Protein AF-A0A523J434-F1 (afdb_monomer)

Nearest PDB structures (foldseek):
  8j05-assembly1_G  TM=8.912E-01  e=1.973E-04  Homo sapiens
  8j00-assembly1_A  TM=8.867E-01  e=2.334E-04  Homo sapiens
  8x43-assembly1_G  TM=8.930E-01  e=3.655E-04  Homo sapiens
  8j02-assembly1_A  TM=8.349E-01  e=2.334E-04  Homo sapiens
  7cr3-assembly1_A  TM=8.849E-01  e=4.574E-04  Homo sapiens

Solvent-accessible surface area (backbone atoms only — not comparable to full-atom values): 7961 Å² total; per-residue (Å²): 113,72,69,60,56,54,52,53,57,48,52,52,50,52,53,50,54,48,65,69,27,67,69,49,46,50,52,51,53,50,48,52,52,50,44,52,50,54,16,48,54,35,32,66,67,32,52,89,75,38,87,72,39,85,50,67,66,46,27,42,51,45,36,52,31,44,42,70,67,64,54,89,68,81,64,74,67,83,43,75,66,26,42,55,49,48,54,51,44,45,55,51,25,52,52,49,52,52,52,54,51,48,55,53,50,50,60,56,47,55,62,66,46,53,64,56,51,52,54,53,50,51,52,51,52,51,52,53,52,50,54,54,46,53,57,50,51,54,56,50,59,75,66,57,132

Secondary structure (DSSP, 8-state):
-HHHHHHHHHHHHHHHHHHT-HHHHHHHHHHHHHHHHHHHHHHHHHTTT-TT--SHHHHHHHHHHHHTT---SSS---SHHHHHHHHHHHHHHHHHHHHHHHHHHHHHHHHHHHHHHHHHHHHHHHHHHHHHHHHHHHHHHTT--

Radius of gyration: 28.0 Å; Cα contacts (8 Å, |Δi|>4): 88; chains: 1; bounding box: 83×25×64 Å

pLDDT: mean 89.49, std 9.39, range [57.91, 98.12]

Sequence (145 aa):
MKGFFRNTLHLTNILWSTVTSVHFLIVVIFGQVCIWSLSYAFYVVEKGINYNIKHFGDALWWGFTTVTTVGYGDITPVTPEGKIIGVSLMLAGTALLALHTSLFAEALLRQDYLPTRKLQLEEKHIKQMFEHLDEKLDRIEKKMP

Foldseek 3Di:
DVVVVVVVVVVVVLVVCLCPDPVNVVLVVVLLVLLLVLLVQLLVVCPPPWPQRDDSVSSSVCSVCLLVVVCPVSDDRPDPSSVVSSVVSNVSSVVSVVVNVVSVVCSVVVVVVVVVVVVVVVVVVVVVVVVVVVVVVVVVVVVDD

Mean predicted aligned error: 8.63 Å

Structure (mmCIF, N/CA/C/O backbone):
data_AF-A0A523J434-F1
#
_entry.id   AF-A0A523J434-F1
#
loop_
_atom_site.group_PDB
_atom_site.id
_atom_site.type_symbol
_atom_site.label_atom_id
_atom_site.label_alt_id
_atom_site.label_comp_id
_atom_site.label_asym_id
_atom_site.label_entity_id
_atom_site.label_seq_id
_atom_site.pdbx_PDB_ins_code
_atom_site.Cartn_x
_atom_site.Cartn_y
_atom_site.Cartn_z
_atom_site.occupancy
_atom_site.B_iso_or_equiv
_atom_site.auth_seq_id
_atom_site.auth_comp_id
_atom_site.auth_asym_id
_atom_site.auth_atom_id
_atom_site.pdbx_PDB_model_num
ATOM 1 N N . MET A 1 1 ? 0.607 15.618 37.273 1.00 58.16 1 MET A N 1
ATOM 2 C CA . MET A 1 1 ? 1.527 14.622 36.663 1.00 58.16 1 MET A CA 1
ATOM 3 C C . MET A 1 1 ? 0.964 13.198 36.564 1.00 58.16 1 MET A C 1
ATOM 5 O O . MET A 1 1 ? 1.135 12.599 35.513 1.00 58.16 1 MET A O 1
ATOM 9 N N . LYS A 1 2 ? 0.265 12.643 37.573 1.00 57.91 2 LYS A N 1
ATOM 10 C CA . LYS A 1 2 ? -0.243 11.246 37.527 1.00 57.91 2 LYS A CA 1
ATOM 11 C C . LYS A 1 2 ? -1.267 10.956 36.407 1.00 57.91 2 LYS A C 1
ATOM 13 O O . LYS A 1 2 ? -1.261 9.865 35.851 1.00 57.91 2 LYS A O 1
ATOM 18 N N . GLY A 1 3 ? -2.109 11.931 36.043 1.00 62.28 3 GLY A N 1
ATOM 19 C CA . GLY A 1 3 ? -3.094 11.783 34.956 1.00 62.28 3 GLY A CA 1
ATOM 20 C C . GLY A 1 3 ? -2.480 11.700 33.552 1.00 62.28 3 GLY A C 1
ATOM 21 O O . GLY A 1 3 ? -2.951 10.924 32.730 1.00 62.28 3 GLY A O 1
ATOM 22 N N . PHE A 1 4 ? -1.384 12.428 33.306 1.00 69.75 4 PHE A N 1
ATOM 23 C CA . PHE A 1 4 ? -0.664 12.403 32.027 1.00 69.75 4 PHE A CA 1
ATOM 24 C C . PHE A 1 4 ? -0.019 11.033 31.784 1.00 69.75 4 PHE A C 1
ATOM 26 O O . PHE A 1 4 ? -0.247 10.419 30.751 1.00 69.75 4 PHE A O 1
ATOM 33 N N . PHE A 1 5 ? 0.676 10.491 32.791 1.00 71.19 5 PHE A N 1
ATOM 34 C CA . PHE A 1 5 ? 1.306 9.169 32.704 1.00 71.19 5 PHE A CA 1
ATOM 35 C C . PHE A 1 5 ? 0.300 8.036 32.470 1.00 71.19 5 PHE A C 1
ATOM 37 O O . PHE A 1 5 ? 0.569 7.120 31.697 1.00 71.19 5 PHE A O 1
ATOM 44 N N . ARG A 1 6 ? -0.880 8.107 33.101 1.00 69.44 6 ARG A N 1
ATOM 45 C CA . ARG A 1 6 ? -1.932 7.100 32.915 1.00 69.44 6 ARG A CA 1
ATOM 46 C C . ARG A 1 6 ? -2.515 7.129 31.501 1.00 69.44 6 ARG A C 1
ATOM 48 O O . ARG A 1 6 ? -2.752 6.067 30.939 1.00 69.44 6 ARG A O 1
ATOM 55 N N . ASN A 1 7 ? -2.694 8.312 30.914 1.00 71.50 7 ASN A N 1
ATOM 56 C CA . ASN A 1 7 ? -3.203 8.441 29.547 1.00 71.50 7 ASN A CA 1
ATOM 57 C C . ASN A 1 7 ? -2.159 8.012 28.505 1.00 71.50 7 ASN A C 1
ATOM 59 O O . ASN A 1 7 ? -2.512 7.321 27.553 1.00 71.50 7 ASN A O 1
ATOM 63 N N . THR A 1 8 ? -0.877 8.326 28.717 1.00 71.38 8 THR A N 1
ATOM 64 C CA . THR A 1 8 ? 0.206 7.882 27.825 1.00 71.38 8 THR A CA 1
ATOM 65 C C . THR A 1 8 ? 0.344 6.359 27.820 1.00 71.38 8 THR A C 1
ATOM 67 O O . THR A 1 8 ? 0.375 5.764 26.749 1.00 71.38 8 THR A O 1
ATOM 70 N N . LEU A 1 9 ? 0.332 5.714 28.995 1.00 76.25 9 LEU A N 1
ATOM 71 C CA . LEU A 1 9 ? 0.400 4.248 29.106 1.00 76.25 9 LEU A CA 1
ATOM 72 C C . LEU A 1 9 ? -0.836 3.544 28.517 1.00 76.25 9 LEU A C 1
ATOM 74 O O . LEU A 1 9 ? -0.752 2.422 28.019 1.00 76.25 9 LEU A O 1
ATOM 78 N N . HIS A 1 10 ? -1.996 4.199 28.563 1.00 73.12 10 HIS A N 1
ATOM 79 C CA . HIS A 1 10 ? -3.225 3.659 27.991 1.00 73.12 10 HIS A CA 1
ATOM 80 C C . HIS A 1 10 ? -3.211 3.708 26.456 1.00 73.12 10 HIS A C 1
ATOM 82 O O . HIS A 1 10 ? -3.532 2.714 25.807 1.00 73.12 10 HIS A O 1
ATOM 88 N N . LEU A 1 11 ? -2.778 4.829 25.867 1.00 75.12 11 LEU A N 1
ATOM 89 C CA . LEU A 1 11 ? -2.631 4.970 24.414 1.00 75.12 11 LEU A CA 1
ATOM 90 C C . LEU A 1 11 ? -1.602 3.988 23.849 1.00 75.12 11 LEU A C 1
ATOM 92 O O . LEU A 1 11 ? -1.861 3.351 22.829 1.00 75.12 11 LEU A O 1
ATOM 96 N N . THR A 1 12 ? -0.470 3.804 24.535 1.00 79.75 12 THR A N 1
ATOM 97 C CA . THR A 1 12 ? 0.539 2.824 24.113 1.00 79.75 12 THR A CA 1
ATOM 98 C C . THR A 1 12 ? -0.014 1.404 24.120 1.00 79.75 12 THR A C 1
ATOM 100 O O . THR A 1 12 ? 0.245 0.662 23.180 1.00 79.75 12 THR A O 1
ATOM 103 N N . ASN A 1 13 ? -0.826 1.032 25.116 1.00 79.25 13 ASN A N 1
ATOM 104 C CA . ASN A 1 13 ? -1.437 -0.299 25.172 1.00 79.25 13 ASN A CA 1
ATOM 105 C C . ASN A 1 13 ? -2.471 -0.523 24.060 1.00 79.25 13 ASN A C 1
ATOM 107 O O . ASN A 1 13 ? -2.534 -1.615 23.497 1.00 79.25 13 ASN A O 1
ATOM 111 N N . ILE A 1 14 ? -3.253 0.500 23.704 1.00 76.50 14 ILE A N 1
ATOM 112 C CA . ILE A 1 14 ? -4.221 0.414 22.600 1.00 76.50 14 ILE A CA 1
ATOM 113 C C . ILE A 1 14 ? -3.494 0.232 21.269 1.00 76.50 14 ILE A C 1
ATOM 115 O O . ILE A 1 14 ? -3.792 -0.710 20.529 1.00 76.50 14 ILE A O 1
ATOM 119 N N . LEU A 1 15 ? -2.518 1.099 20.988 1.00 81.31 15 LEU A N 1
ATOM 120 C CA . LEU A 1 15 ? -1.706 1.021 19.775 1.00 81.31 15 LEU A CA 1
ATOM 121 C C . LEU A 1 15 ? -1.003 -0.332 19.686 1.00 81.31 15 LEU A C 1
ATOM 123 O O . LEU A 1 15 ? -1.060 -0.985 18.647 1.00 81.31 15 LEU A O 1
ATOM 127 N N . TRP A 1 16 ? -0.434 -0.798 20.798 1.00 79.56 16 TRP A N 1
ATOM 128 C CA . TRP A 1 16 ? 0.195 -2.108 20.886 1.00 79.56 16 TRP A CA 1
ATOM 129 C C . TRP A 1 16 ? -0.781 -3.243 20.567 1.00 79.56 16 TRP A C 1
ATOM 131 O O . TRP A 1 16 ? -0.475 -4.092 19.734 1.00 79.56 16 TRP A O 1
ATOM 141 N N . SER A 1 17 ? -1.980 -3.242 21.157 1.00 77.88 17 SER A N 1
ATOM 142 C CA . SER A 1 17 ? -3.001 -4.274 20.905 1.00 77.88 17 SER A CA 1
ATOM 143 C C . SER A 1 17 ? -3.527 -4.271 19.465 1.00 77.88 17 SER A C 1
ATOM 145 O O . SER A 1 17 ? -3.863 -5.317 18.918 1.00 77.88 17 SER A O 1
ATOM 147 N N . THR A 1 18 ? -3.564 -3.097 18.833 1.00 80.88 18 THR A N 1
ATOM 148 C CA . THR A 1 18 ? -4.039 -2.929 17.455 1.00 80.88 18 THR A CA 1
ATOM 149 C C . THR A 1 18 ? -2.992 -3.421 16.468 1.00 80.88 18 THR A C 1
ATOM 151 O O . THR A 1 18 ? -3.308 -4.203 15.578 1.00 80.88 18 THR A O 1
ATOM 154 N N . VAL A 1 19 ? -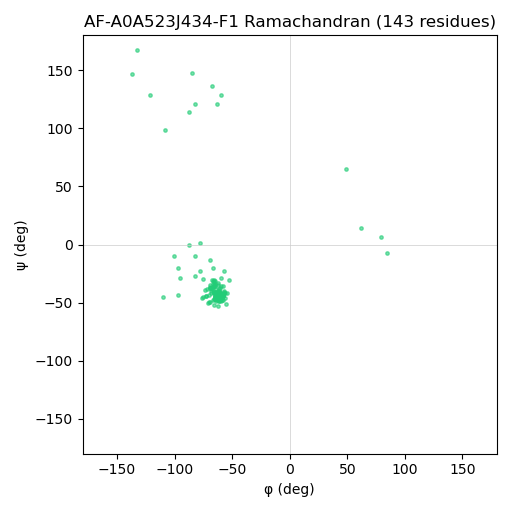1.730 -3.033 16.671 1.00 82.81 19 VAL A N 1
ATOM 155 C CA . VAL A 1 19 ? -0.603 -3.446 15.824 1.00 82.81 19 VAL A CA 1
ATOM 156 C C . VAL A 1 19 ? -0.313 -4.944 15.957 1.00 82.81 19 VAL A C 1
ATOM 158 O O . VAL A 1 19 ? 0.107 -5.578 14.994 1.00 82.81 19 VAL A O 1
ATOM 161 N N . THR A 1 20 ? -0.582 -5.539 17.122 1.00 81.94 20 THR A N 1
ATOM 162 C CA . THR A 1 20 ? -0.451 -6.992 17.338 1.00 81.94 20 THR A CA 1
ATOM 163 C C . THR A 1 20 ? -1.711 -7.787 16.980 1.00 81.94 20 THR A C 1
ATOM 165 O O . THR A 1 20 ? -1.712 -9.014 17.079 1.00 81.94 20 THR A O 1
ATOM 168 N N . SER A 1 21 ? -2.780 -7.124 16.522 1.00 88.44 21 SER A N 1
ATOM 169 C CA . SER A 1 21 ? -4.005 -7.794 16.083 1.00 88.44 21 SER A CA 1
ATOM 170 C C . SER A 1 21 ? -3.764 -8.607 14.813 1.00 88.44 21 SER A C 1
ATOM 172 O O . SER A 1 21 ? -3.182 -8.122 13.843 1.00 88.44 21 SER A O 1
ATOM 174 N N . VAL A 1 22 ? -4.295 -9.830 14.775 1.00 88.38 22 VAL A N 1
ATOM 175 C CA . VAL A 1 22 ? -4.165 -10.742 13.626 1.00 88.38 22 VAL A CA 1
ATOM 176 C C . VAL A 1 22 ? -4.695 -10.108 12.334 1.00 88.38 22 VAL A C 1
ATOM 178 O O . VAL A 1 22 ? -4.058 -10.227 11.295 1.00 88.38 22 VAL A O 1
ATOM 181 N N . HIS A 1 23 ? -5.814 -9.379 12.391 1.00 86.38 23 HIS A N 1
ATOM 182 C CA . HIS A 1 23 ? -6.389 -8.708 11.217 1.00 86.38 23 HIS A CA 1
ATOM 183 C C . HIS A 1 23 ? -5.463 -7.622 10.667 1.00 86.38 23 HIS A C 1
ATOM 185 O O . HIS A 1 23 ? -5.281 -7.519 9.456 1.00 86.38 23 HIS A O 1
ATOM 191 N N . PHE A 1 24 ? -4.845 -6.845 11.560 1.00 89.69 24 PHE A N 1
ATOM 192 C CA . PHE A 1 24 ? -3.877 -5.823 11.181 1.00 89.69 24 PHE A CA 1
ATOM 193 C C . PHE A 1 24 ? -2.652 -6.462 10.523 1.00 89.69 24 PHE A C 1
ATOM 195 O O . PHE A 1 24 ? -2.258 -6.053 9.434 1.00 89.69 24 PHE A O 1
ATOM 202 N N . LEU A 1 25 ? -2.110 -7.527 11.121 1.00 91.25 25 LEU A N 1
ATOM 203 C CA . LEU A 1 25 ? -0.981 -8.265 10.553 1.00 91.25 25 LEU A CA 1
ATOM 204 C C . LEU A 1 25 ? -1.310 -8.873 9.184 1.00 91.25 25 LEU A C 1
ATOM 206 O O . LEU A 1 25 ? -0.487 -8.784 8.278 1.00 91.25 25 LEU A O 1
ATOM 210 N N . ILE A 1 26 ? -2.508 -9.438 8.999 1.00 92.62 26 ILE A N 1
ATOM 211 C CA . ILE A 1 26 ? -2.949 -9.975 7.703 1.00 92.62 26 ILE A CA 1
ATOM 212 C C . ILE A 1 26 ? -2.987 -8.871 6.644 1.00 92.62 26 ILE A C 1
ATOM 214 O O . ILE A 1 26 ? -2.440 -9.063 5.562 1.00 92.62 26 ILE A O 1
ATOM 218 N N . VAL A 1 27 ? -3.593 -7.717 6.945 1.00 92.12 27 VAL A N 1
ATOM 219 C CA . VAL A 1 27 ? -3.692 -6.593 5.997 1.00 92.12 27 VAL A CA 1
ATOM 220 C C . VAL A 1 27 ? -2.311 -6.036 5.651 1.00 92.12 27 VAL A C 1
ATOM 222 O O . VAL A 1 27 ? -2.037 -5.790 4.477 1.00 92.12 27 VAL A O 1
ATOM 225 N N . VAL A 1 28 ? -1.423 -5.898 6.640 1.00 91.94 28 VAL A N 1
ATOM 226 C CA . VAL A 1 28 ? -0.039 -5.456 6.422 1.00 91.94 28 VAL A CA 1
ATOM 227 C C . VAL A 1 28 ? 0.704 -6.451 5.534 1.00 91.94 28 VAL A C 1
ATOM 229 O O . VAL A 1 28 ? 1.251 -6.060 4.509 1.00 91.94 28 VAL A O 1
ATOM 232 N N . ILE A 1 29 ? 0.700 -7.743 5.877 1.00 94.50 29 ILE A N 1
ATOM 233 C CA . ILE A 1 29 ? 1.407 -8.776 5.105 1.00 94.50 29 ILE A CA 1
ATOM 234 C C . ILE A 1 29 ? 0.856 -8.852 3.679 1.00 94.50 29 ILE A C 1
ATOM 236 O O . ILE A 1 29 ? 1.633 -8.876 2.726 1.00 94.50 29 ILE A O 1
ATOM 240 N N . PHE A 1 30 ? -0.468 -8.833 3.521 1.00 94.81 30 PHE A N 1
ATOM 241 C CA . PHE A 1 30 ? -1.119 -8.812 2.214 1.00 94.81 30 PHE A CA 1
ATOM 242 C C . PHE A 1 30 ? -0.683 -7.595 1.391 1.00 94.81 30 PHE A C 1
ATOM 244 O O . PHE A 1 30 ? -0.260 -7.751 0.247 1.00 94.81 30 PHE A O 1
ATOM 251 N N . GLY A 1 31 ? -0.696 -6.400 1.988 1.00 94.25 31 GLY A N 1
ATOM 252 C CA . GLY A 1 31 ? -0.236 -5.176 1.337 1.00 94.25 31 GLY A CA 1
ATOM 253 C C . GLY A 1 31 ? 1.221 -5.261 0.882 1.00 94.25 31 GLY A C 1
ATOM 254 O O . GLY A 1 31 ? 1.522 -4.954 -0.270 1.00 94.25 31 GLY A O 1
ATOM 255 N N . GLN A 1 32 ? 2.115 -5.763 1.737 1.00 93.81 32 GLN A N 1
ATOM 256 C CA . GLN A 1 32 ? 3.529 -5.932 1.393 1.00 93.81 32 GLN A CA 1
ATOM 257 C C . GLN A 1 32 ? 3.728 -6.938 0.253 1.00 93.81 32 GLN A C 1
ATOM 259 O O . GLN A 1 32 ? 4.487 -6.665 -0.676 1.00 93.81 32 GLN A O 1
ATOM 264 N N . VAL A 1 33 ? 3.011 -8.066 0.272 1.00 96.31 33 VAL A N 1
ATOM 265 C CA . VAL A 1 33 ? 3.051 -9.060 -0.812 1.00 96.31 33 VAL A CA 1
ATOM 266 C C . VAL A 1 33 ? 2.530 -8.466 -2.123 1.00 96.31 33 VAL A C 1
ATOM 268 O O . VAL A 1 33 ? 3.140 -8.689 -3.171 1.00 96.31 33 VAL A O 1
ATOM 271 N N . CYS A 1 34 ? 1.460 -7.666 -2.088 1.00 96.12 34 CYS A N 1
ATOM 272 C CA . CYS A 1 34 ? 0.955 -6.955 -3.264 1.00 96.12 34 CYS A CA 1
ATOM 273 C C . CYS A 1 34 ? 1.995 -5.983 -3.835 1.00 96.12 34 CYS A C 1
ATOM 275 O O . CYS A 1 34 ? 2.236 -6.000 -5.043 1.00 96.12 34 CYS A O 1
ATOM 277 N N . ILE A 1 35 ? 2.652 -5.186 -2.983 1.00 96.00 35 ILE A N 1
ATOM 278 C CA . ILE A 1 35 ? 3.713 -4.255 -3.398 1.00 96.00 35 ILE A CA 1
ATOM 279 C C . ILE A 1 35 ? 4.868 -5.017 -4.045 1.00 96.00 35 ILE A C 1
ATOM 281 O O . ILE A 1 35 ? 5.314 -4.646 -5.129 1.00 96.00 35 ILE A O 1
ATOM 285 N N . TRP A 1 36 ? 5.333 -6.101 -3.421 1.00 96.62 36 TRP A N 1
ATOM 286 C CA . TRP A 1 36 ? 6.435 -6.909 -3.947 1.00 96.62 36 TRP A CA 1
ATOM 287 C C . TRP A 1 36 ? 6.081 -7.537 -5.295 1.00 96.62 36 TRP A C 1
ATOM 289 O O . TRP A 1 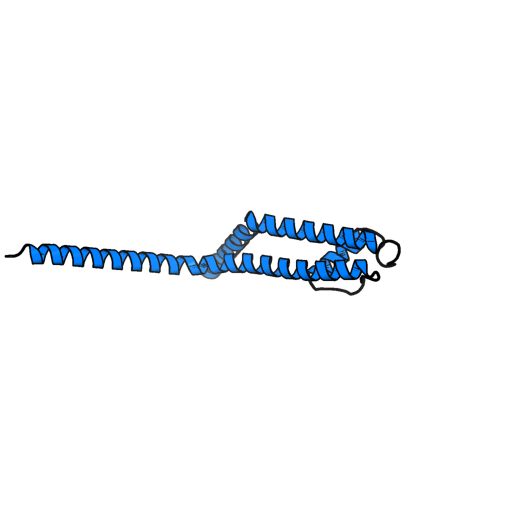36 ? 6.886 -7.495 -6.224 1.00 96.62 36 TRP A O 1
ATOM 299 N N . SER A 1 37 ? 4.861 -8.060 -5.422 1.00 97.25 37 SER A N 1
ATOM 300 C CA . SER A 1 37 ? 4.381 -8.710 -6.645 1.00 97.25 37 SER A CA 1
ATOM 301 C C . SER A 1 37 ? 4.262 -7.723 -7.808 1.00 97.25 37 SER A C 1
ATOM 303 O O . SER A 1 37 ? 4.759 -7.992 -8.900 1.00 97.25 37 SER A O 1
ATOM 305 N N . LEU A 1 38 ? 3.658 -6.552 -7.579 1.00 97.25 38 LEU A N 1
ATOM 306 C CA . LEU A 1 38 ? 3.521 -5.512 -8.604 1.00 97.25 38 LEU A CA 1
ATOM 307 C C . LEU A 1 38 ? 4.868 -4.875 -8.962 1.00 97.25 38 LEU A C 1
ATOM 309 O O . LEU A 1 38 ? 5.121 -4.613 -10.134 1.00 97.25 38 LEU A O 1
ATOM 313 N N . SER A 1 39 ? 5.763 -4.700 -7.986 1.00 97.25 39 SER A N 1
ATOM 314 C CA . SER A 1 39 ? 7.134 -4.237 -8.238 1.00 97.25 39 SER A CA 1
ATOM 315 C C . SER A 1 39 ? 7.928 -5.252 -9.061 1.00 97.25 39 SER A C 1
ATOM 317 O O . SER A 1 39 ? 8.731 -4.873 -9.908 1.00 97.25 39 SER A O 1
ATOM 319 N N . TYR A 1 40 ? 7.699 -6.551 -8.854 1.00 97.75 40 TYR A N 1
ATOM 320 C CA . TYR A 1 40 ? 8.335 -7.597 -9.652 1.00 97.75 40 TYR A CA 1
ATOM 321 C C . TYR A 1 40 ? 7.793 -7.620 -11.081 1.00 97.75 40 TYR A C 1
ATOM 323 O O . TYR A 1 40 ? 8.573 -7.678 -12.029 1.00 97.75 40 TYR A O 1
ATOM 331 N N . ALA A 1 41 ? 6.475 -7.497 -11.254 1.00 97.50 41 ALA A N 1
ATOM 332 C CA . ALA A 1 41 ? 5.871 -7.355 -12.576 1.00 97.50 41 ALA A CA 1
ATOM 333 C C . ALA A 1 41 ? 6.423 -6.121 -13.315 1.00 97.50 41 ALA A C 1
ATOM 335 O O . ALA A 1 41 ? 6.815 -6.222 -14.475 1.00 97.50 41 ALA A O 1
ATOM 336 N N . PHE A 1 42 ? 6.534 -4.987 -12.617 1.00 97.62 42 PHE A N 1
ATOM 337 C CA . PHE A 1 42 ? 7.143 -3.764 -13.139 1.00 97.62 42 PHE A CA 1
ATOM 338 C C . PHE A 1 42 ? 8.610 -3.972 -13.542 1.00 97.62 42 PHE A C 1
ATOM 340 O O . PHE A 1 42 ? 9.013 -3.602 -14.642 1.00 97.62 42 PHE A O 1
ATOM 347 N N . TYR A 1 43 ? 9.396 -4.641 -12.693 1.00 97.50 43 TYR A N 1
ATOM 348 C CA . TYR A 1 43 ? 10.780 -4.999 -12.998 1.00 97.50 43 TYR A CA 1
ATOM 349 C C . TYR A 1 43 ? 10.889 -5.821 -14.284 1.00 97.50 43 TYR A C 1
ATOM 351 O O . TYR A 1 43 ? 11.737 -5.529 -15.118 1.00 97.50 43 TYR A O 1
ATOM 359 N N . VAL A 1 44 ? 10.038 -6.835 -14.463 1.00 97.00 44 VAL A N 1
ATOM 360 C CA . VAL A 1 44 ? 10.091 -7.720 -15.636 1.00 97.00 44 VAL A CA 1
ATOM 361 C C . VAL A 1 44 ? 9.832 -6.960 -16.937 1.00 97.00 44 VAL A C 1
ATOM 363 O O . VAL A 1 44 ? 10.519 -7.229 -17.920 1.00 97.00 44 VAL A O 1
ATOM 366 N N . VAL A 1 45 ? 8.885 -6.016 -16.953 1.00 97.06 45 VAL A N 1
ATOM 367 C CA . VAL A 1 45 ? 8.529 -5.288 -18.185 1.00 97.06 45 VAL A CA 1
ATOM 368 C C . VAL A 1 45 ? 9.465 -4.118 -18.492 1.00 97.06 45 VAL A C 1
ATOM 370 O O . VAL A 1 45 ? 9.648 -3.774 -19.653 1.00 97.06 45 VAL A O 1
ATOM 373 N N . GLU A 1 46 ? 10.092 -3.519 -17.480 1.00 95.69 46 GLU A N 1
ATOM 374 C CA . GLU A 1 46 ? 10.964 -2.354 -17.673 1.00 95.69 46 GLU A CA 1
ATOM 375 C C . GLU A 1 46 ? 12.457 -2.701 -17.753 1.00 95.69 46 GLU A C 1
ATOM 377 O O . GLU A 1 46 ? 13.258 -1.900 -18.248 1.00 95.69 46 GLU A O 1
ATOM 382 N N . LYS A 1 47 ? 12.872 -3.874 -17.258 1.00 95.00 47 LYS A N 1
ATOM 383 C CA . LYS A 1 47 ? 14.285 -4.272 -17.244 1.00 95.00 47 LYS A CA 1
ATOM 384 C C . LYS A 1 47 ? 14.854 -4.305 -18.663 1.00 95.00 47 LYS A C 1
ATOM 386 O O . LYS A 1 47 ? 14.341 -4.984 -19.544 1.00 95.00 47 LYS A O 1
ATOM 391 N N . GLY A 1 48 ? 15.985 -3.627 -18.851 1.00 91.38 48 GLY A N 1
ATOM 392 C CA . GLY A 1 48 ? 16.687 -3.559 -20.138 1.00 91.38 48 GLY A CA 1
ATOM 393 C C . GLY A 1 48 ? 16.163 -2.476 -21.085 1.00 91.38 48 GLY A C 1
ATOM 394 O O . GLY A 1 48 ? 16.805 -2.216 -22.097 1.00 91.38 48 GLY A O 1
ATOM 395 N N . ILE A 1 49 ? 15.054 -1.816 -20.737 1.00 94.00 49 ILE A N 1
ATOM 396 C CA . ILE A 1 49 ? 14.502 -0.665 -21.466 1.00 94.00 49 ILE A CA 1
ATOM 397 C C . ILE A 1 49 ? 14.686 0.605 -20.627 1.00 94.00 49 ILE A C 1
ATOM 399 O O . ILE A 1 49 ? 15.140 1.634 -21.123 1.00 94.00 49 ILE A O 1
ATOM 403 N N . ASN A 1 50 ? 14.384 0.521 -19.332 1.00 93.62 50 ASN A N 1
ATOM 404 C CA . ASN A 1 50 ? 14.534 1.616 -18.388 1.00 93.62 50 ASN A CA 1
ATOM 405 C C . ASN A 1 50 ? 15.944 1.638 -17.790 1.00 93.62 50 ASN A C 1
ATOM 407 O O . ASN A 1 50 ? 16.330 0.740 -17.040 1.00 93.62 50 ASN A O 1
ATOM 411 N N . TYR A 1 51 ? 16.715 2.683 -18.091 1.00 92.69 51 TYR A N 1
ATOM 412 C CA . TYR A 1 51 ? 18.101 2.813 -17.630 1.00 92.69 51 TYR A CA 1
ATOM 413 C C . TYR A 1 51 ? 18.230 2.990 -16.107 1.00 92.69 51 TYR A C 1
ATOM 415 O O . TYR A 1 51 ? 19.297 2.720 -15.550 1.00 92.69 51 TYR A O 1
ATOM 423 N N . ASN A 1 52 ? 17.159 3.416 -15.429 1.00 94.06 52 AS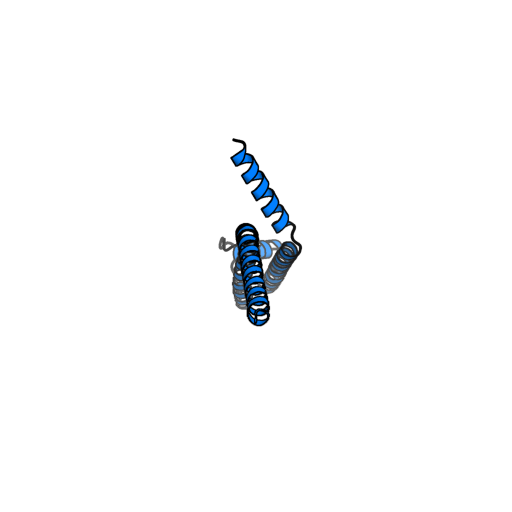N A N 1
ATOM 424 C CA . ASN A 1 52 ? 17.145 3.582 -13.976 1.00 94.06 52 ASN A CA 1
ATOM 425 C C . ASN A 1 52 ? 16.884 2.267 -13.223 1.00 94.06 52 ASN A C 1
ATOM 427 O O . ASN A 1 52 ? 17.041 2.229 -12.008 1.00 94.06 52 ASN A O 1
ATOM 431 N N . ILE A 1 53 ? 16.512 1.185 -13.920 1.00 94.81 53 ILE A N 1
ATOM 432 C CA . ILE A 1 53 ? 16.198 -0.111 -13.306 1.00 94.81 53 ILE A CA 1
ATOM 433 C C . ILE A 1 53 ? 17.313 -1.107 -13.627 1.00 94.81 53 ILE A C 1
ATOM 435 O O . ILE A 1 53 ? 17.349 -1.717 -14.697 1.00 94.81 53 ILE A O 1
ATOM 439 N N . LYS A 1 54 ? 18.232 -1.302 -12.676 1.00 92.81 54 LYS A N 1
ATOM 440 C CA . LYS A 1 54 ? 19.367 -2.232 -12.801 1.00 92.81 54 LYS A CA 1
ATOM 441 C C . LYS A 1 54 ? 19.054 -3.569 -12.139 1.00 92.81 54 LYS A C 1
ATOM 443 O O . LYS A 1 54 ? 19.311 -4.641 -12.699 1.00 92.81 54 LYS A O 1
ATOM 448 N N . HIS A 1 55 ? 18.456 -3.521 -10.956 1.00 94.62 55 HIS A N 1
ATOM 449 C CA . HIS A 1 55 ? 18.128 -4.689 -10.151 1.00 94.62 55 HIS A CA 1
ATOM 450 C C . HIS A 1 55 ? 16.694 -4.610 -9.631 1.00 94.62 55 HIS A C 1
ATOM 452 O O . HIS A 1 55 ? 16.040 -3.574 -9.687 1.00 94.62 55 HIS A O 1
ATOM 458 N N . PHE A 1 56 ? 16.196 -5.725 -9.099 1.00 95.62 56 PHE A N 1
ATOM 459 C CA . PHE A 1 56 ? 14.850 -5.775 -8.528 1.00 95.62 56 PHE A CA 1
ATOM 460 C C . PHE A 1 56 ? 14.657 -4.778 -7.369 1.00 95.62 56 PHE A C 1
ATOM 462 O O . PHE A 1 56 ? 13.561 -4.256 -7.185 1.00 95.62 56 PHE A O 1
ATOM 469 N N . GLY A 1 57 ? 15.729 -4.458 -6.635 1.00 96.62 57 GLY A N 1
ATOM 470 C CA . GLY A 1 57 ? 15.705 -3.450 -5.573 1.00 96.62 57 GLY A CA 1
ATOM 471 C C . GLY A 1 57 ? 15.255 -2.065 -6.050 1.00 96.62 57 GLY A C 1
ATOM 472 O O . GLY A 1 57 ? 14.516 -1.403 -5.329 1.00 96.62 57 GLY A O 1
ATOM 473 N N . ASP A 1 58 ? 15.607 -1.670 -7.277 1.00 96.62 58 ASP A N 1
ATOM 474 C CA . ASP A 1 58 ? 15.212 -0.376 -7.850 1.00 96.62 58 ASP A CA 1
ATOM 475 C C . ASP A 1 58 ? 13.699 -0.336 -8.118 1.00 96.62 58 ASP A C 1
ATOM 477 O O . ASP A 1 58 ? 13.017 0.645 -7.825 1.00 96.62 58 ASP A O 1
ATOM 481 N N . ALA A 1 59 ? 13.142 -1.449 -8.604 1.00 96.94 59 ALA A N 1
ATOM 482 C CA . ALA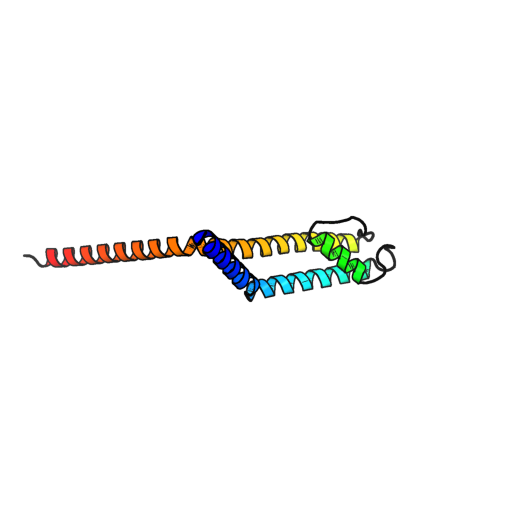 A 1 59 ? 11.706 -1.586 -8.820 1.00 96.94 59 ALA A CA 1
ATOM 483 C C . ALA A 1 59 ? 10.918 -1.642 -7.500 1.00 96.94 59 ALA A C 1
ATOM 485 O O . ALA A 1 59 ? 9.839 -1.061 -7.411 1.00 96.94 59 ALA A O 1
ATOM 486 N N . LEU A 1 60 ? 11.455 -2.299 -6.463 1.00 96.94 60 LEU A N 1
ATOM 487 C CA . LEU A 1 60 ? 10.872 -2.274 -5.116 1.00 96.94 60 LEU A CA 1
ATOM 488 C C . LEU A 1 60 ? 10.887 -0.867 -4.520 1.00 96.94 60 LEU A C 1
ATOM 490 O O . LEU A 1 60 ? 9.881 -0.435 -3.964 1.00 96.94 60 LEU A O 1
ATOM 494 N N . TRP A 1 61 ? 12.010 -0.155 -4.642 1.00 97.06 61 TRP A N 1
ATOM 495 C CA . TRP A 1 61 ? 12.131 1.236 -4.211 1.00 97.06 61 TRP A CA 1
ATOM 496 C C . TRP A 1 61 ? 11.064 2.107 -4.871 1.00 97.06 61 TRP A C 1
ATOM 498 O O . TRP A 1 61 ? 10.296 2.770 -4.173 1.00 97.06 61 TRP A O 1
ATOM 508 N N . TRP A 1 62 ? 10.946 2.025 -6.199 1.00 97.25 62 TRP A N 1
ATOM 509 C CA . TRP A 1 62 ? 9.883 2.697 -6.942 1.00 97.25 62 TRP A CA 1
ATOM 510 C C . TRP A 1 62 ? 8.485 2.303 -6.447 1.00 97.25 62 TRP A C 1
ATOM 512 O O . TRP A 1 62 ? 7.613 3.158 -6.278 1.00 97.25 62 TRP A O 1
ATOM 522 N N . GLY A 1 63 ? 8.266 1.017 -6.165 1.00 96.69 63 GLY A N 1
ATOM 523 C CA . GLY A 1 63 ? 6.990 0.526 -5.666 1.00 96.69 63 GLY A CA 1
ATOM 524 C C . GLY A 1 63 ? 6.602 1.151 -4.323 1.00 96.69 63 GLY A C 1
ATOM 525 O O . GLY A 1 63 ? 5.481 1.637 -4.158 1.00 96.69 63 GLY A O 1
ATOM 526 N N . PHE A 1 64 ? 7.546 1.209 -3.379 1.00 96.12 64 PHE A N 1
ATOM 527 C CA . PHE A 1 64 ? 7.343 1.832 -2.070 1.00 96.12 64 PHE A CA 1
ATOM 528 C C . PHE A 1 64 ? 7.099 3.335 -2.171 1.00 96.12 64 PHE A C 1
ATOM 530 O O . PHE A 1 64 ? 6.158 3.837 -1.553 1.00 96.12 64 PHE A O 1
ATOM 537 N N . THR A 1 65 ? 7.906 4.061 -2.946 1.00 96.25 65 THR A N 1
ATOM 538 C CA . THR A 1 65 ? 7.754 5.517 -3.101 1.00 96.25 65 THR A CA 1
ATOM 539 C C . THR A 1 65 ? 6.445 5.873 -3.801 1.00 96.25 65 THR A C 1
ATOM 541 O O . THR A 1 65 ? 5.828 6.880 -3.460 1.00 96.25 65 THR A O 1
ATOM 544 N N . THR A 1 66 ? 5.971 5.023 -4.714 1.00 96.06 66 THR A N 1
ATOM 545 C CA . THR A 1 66 ? 4.678 5.183 -5.392 1.00 96.06 66 THR A CA 1
ATOM 546 C C . THR A 1 66 ? 3.504 4.923 -4.449 1.00 96.06 66 THR A C 1
ATOM 548 O O . THR A 1 66 ? 2.612 5.762 -4.341 1.00 96.06 66 THR A O 1
ATOM 551 N N . VAL A 1 67 ? 3.499 3.801 -3.718 1.00 95.38 67 VAL A N 1
ATOM 552 C CA . VAL A 1 67 ? 2.394 3.453 -2.800 1.00 95.38 67 VAL A CA 1
ATOM 553 C C . VAL A 1 67 ? 2.283 4.422 -1.630 1.00 95.38 67 VAL A C 1
ATOM 555 O O . VAL A 1 67 ? 1.180 4.759 -1.211 1.00 95.38 67 VAL A O 1
ATOM 558 N N . THR A 1 68 ? 3.414 4.915 -1.129 1.00 93.06 68 THR A N 1
ATOM 559 C CA . THR A 1 68 ? 3.443 5.946 -0.079 1.00 93.06 68 THR A CA 1
ATOM 560 C C . THR A 1 68 ? 3.171 7.352 -0.607 1.00 93.06 68 THR A C 1
ATOM 562 O O . THR A 1 68 ? 3.163 8.299 0.176 1.00 93.06 68 THR A O 1
ATOM 565 N N . THR A 1 69 ? 2.920 7.510 -1.911 1.00 94.19 69 THR A N 1
ATOM 566 C CA . THR A 1 69 ? 2.665 8.790 -2.595 1.00 94.19 69 THR A CA 1
ATOM 567 C C . THR A 1 69 ? 3.821 9.796 -2.533 1.00 94.19 69 THR A C 1
ATOM 569 O O . THR A 1 69 ? 3.637 10.961 -2.868 1.00 94.19 69 THR A O 1
ATOM 572 N N . VAL A 1 70 ? 5.024 9.355 -2.144 1.00 95.62 70 VAL A N 1
ATOM 573 C CA . VAL A 1 70 ? 6.227 10.202 -2.100 1.00 95.62 70 VAL A CA 1
ATOM 574 C C . VAL A 1 70 ? 6.696 10.542 -3.512 1.00 95.62 70 VAL A C 1
ATOM 576 O O . VAL A 1 70 ? 6.939 11.706 -3.805 1.00 95.62 70 VAL A O 1
ATOM 579 N N . GLY A 1 71 ? 6.816 9.527 -4.376 1.00 93.56 71 GLY A N 1
ATOM 580 C CA . GLY A 1 71 ? 7.082 9.684 -5.808 1.00 93.56 71 GLY A CA 1
ATOM 581 C C . GLY A 1 71 ? 8.247 10.616 -6.159 1.00 93.56 71 GLY A C 1
ATOM 582 O O . GLY A 1 71 ? 8.030 11.632 -6.811 1.00 93.56 71 GLY A O 1
ATOM 583 N N . TYR A 1 72 ? 9.483 10.266 -5.783 1.00 95.06 72 TYR A N 1
ATOM 584 C CA . TYR A 1 72 ? 10.668 11.100 -6.057 1.00 95.06 72 TYR A CA 1
ATOM 585 C C . TYR A 1 72 ? 10.897 11.416 -7.546 1.00 95.06 72 TYR A C 1
ATOM 587 O O . TYR A 1 72 ? 11.559 12.402 -7.862 1.00 95.06 72 TYR A O 1
ATOM 595 N N . GLY A 1 73 ? 10.355 10.599 -8.457 1.00 93.25 73 GLY A N 1
ATOM 596 C CA . GLY A 1 73 ? 10.460 10.801 -9.906 1.00 93.25 73 GLY A CA 1
ATOM 597 C C . GLY A 1 73 ? 11.797 10.360 -10.510 1.00 93.25 73 GLY A C 1
ATOM 598 O O . GLY A 1 73 ? 12.029 10.564 -11.697 1.00 93.25 73 GLY A O 1
ATOM 599 N N . ASP A 1 74 ? 12.656 9.730 -9.712 1.00 94.44 74 ASP A N 1
ATOM 600 C CA . ASP A 1 74 ? 13.915 9.098 -10.110 1.00 94.44 74 ASP A CA 1
ATOM 601 C C . ASP A 1 74 ? 13.700 7.872 -11.010 1.00 94.44 74 ASP A C 1
ATOM 603 O O . ASP A 1 74 ? 14.449 7.647 -11.960 1.00 94.44 74 ASP A O 1
ATOM 607 N N . ILE A 1 75 ? 12.642 7.104 -10.747 1.00 95.75 75 ILE A N 1
ATOM 608 C CA . ILE A 1 75 ? 12.206 5.979 -11.573 1.00 95.75 75 ILE A CA 1
ATOM 609 C C . ILE A 1 75 ? 10.774 6.244 -12.027 1.00 95.75 75 ILE A C 1
ATOM 611 O O . ILE A 1 75 ? 9.888 6.532 -11.223 1.00 95.75 75 ILE A O 1
ATOM 615 N N . THR A 1 76 ? 10.530 6.138 -13.331 1.00 94.62 76 THR A N 1
ATOM 616 C CA . THR A 1 76 ? 9.194 6.273 -13.920 1.00 94.62 76 THR A CA 1
ATOM 617 C C . THR A 1 76 ? 8.973 5.200 -14.987 1.00 94.62 76 THR A C 1
ATOM 619 O O . THR A 1 76 ? 9.940 4.805 -15.642 1.00 94.62 76 THR A O 1
ATOM 622 N N . PRO A 1 77 ? 7.732 4.701 -15.159 1.00 95.44 77 PRO A N 1
ATOM 623 C CA . PRO A 1 77 ? 7.403 3.719 -16.191 1.00 95.44 77 PRO A CA 1
ATOM 624 C C . PRO A 1 77 ? 7.632 4.304 -17.589 1.00 95.44 77 PRO A C 1
ATOM 626 O O . PRO A 1 77 ? 6.986 5.292 -17.959 1.00 95.44 77 PRO A O 1
ATOM 629 N N . VAL A 1 78 ? 8.501 3.680 -18.388 1.00 95.75 78 VAL A N 1
ATOM 630 C CA . VAL A 1 78 ? 8.699 4.082 -19.790 1.00 95.75 78 VAL A CA 1
ATOM 631 C C . VAL A 1 78 ? 7.848 3.251 -20.748 1.00 95.75 78 VAL A C 1
ATOM 633 O O . VAL A 1 78 ? 7.414 3.765 -21.782 1.00 95.75 78 VAL A O 1
ATOM 636 N N . THR A 1 79 ? 7.541 2.003 -20.388 1.00 96.38 79 THR A N 1
ATOM 637 C CA . THR A 1 79 ? 6.762 1.078 -21.220 1.00 96.38 79 THR A CA 1
ATOM 638 C C . THR A 1 79 ? 5.250 1.269 -21.032 1.00 96.38 79 THR A C 1
ATOM 640 O O . THR A 1 79 ? 4.799 1.631 -19.938 1.00 96.38 79 THR A O 1
ATOM 643 N N . PRO A 1 80 ? 4.423 1.044 -22.072 1.00 96.31 80 PRO A N 1
ATOM 644 C CA . PRO A 1 80 ? 2.965 1.036 -21.930 1.00 96.31 80 PRO A CA 1
ATOM 645 C C . PRO A 1 80 ? 2.476 0.057 -20.854 1.00 96.31 80 PRO A C 1
ATOM 647 O O . PRO A 1 80 ? 1.617 0.402 -20.042 1.00 96.31 80 PRO A O 1
ATOM 650 N N . GLU A 1 81 ? 3.061 -1.137 -20.801 1.00 96.62 81 GLU A N 1
ATOM 651 C CA . GLU A 1 81 ? 2.756 -2.180 -19.823 1.00 96.62 81 GLU A CA 1
ATOM 652 C C . GLU A 1 81 ? 3.126 -1.726 -18.406 1.00 96.62 81 GLU A C 1
ATOM 654 O O . GLU A 1 81 ? 2.317 -1.837 -17.481 1.00 96.62 81 GLU A O 1
ATOM 659 N N . 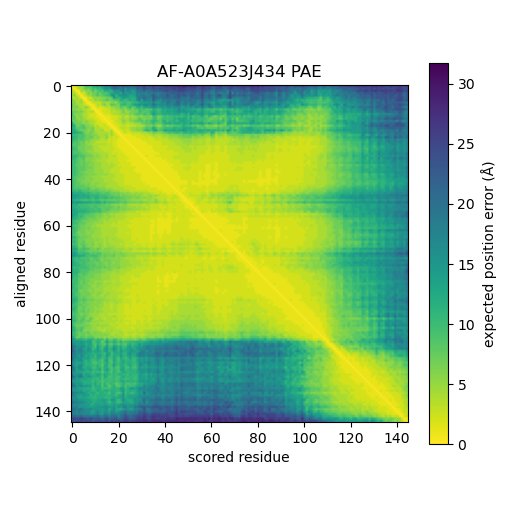GLY A 1 82 ? 4.308 -1.126 -18.240 1.00 96.62 82 GLY A N 1
ATOM 660 C CA . GLY A 1 82 ? 4.760 -0.543 -16.979 1.00 96.62 82 GLY A CA 1
ATOM 661 C C . GLY A 1 82 ? 3.835 0.565 -16.477 1.00 96.62 82 GLY A C 1
ATOM 662 O O . GLY A 1 82 ? 3.576 0.649 -15.277 1.00 96.62 82 GLY A O 1
ATOM 663 N N . LYS A 1 83 ? 3.252 1.372 -17.376 1.00 97.25 83 LYS A N 1
ATOM 664 C CA . LYS A 1 83 ? 2.251 2.391 -17.009 1.00 97.25 83 LYS A CA 1
ATOM 665 C C . LYS A 1 83 ? 0.959 1.767 -16.484 1.00 97.25 83 LYS A C 1
ATOM 667 O O . LYS A 1 83 ? 0.429 2.249 -15.486 1.00 97.25 83 LYS A O 1
ATOM 672 N N . ILE A 1 84 ? 0.469 0.691 -17.101 1.00 98.12 84 ILE A N 1
ATOM 673 C CA . ILE A 1 84 ? -0.730 -0.030 -16.631 1.00 98.12 84 ILE A CA 1
ATOM 674 C C . ILE A 1 84 ? -0.486 -0.634 -15.240 1.00 98.12 84 ILE A C 1
ATOM 676 O O . ILE A 1 84 ? -1.332 -0.516 -14.347 1.00 98.12 84 ILE A O 1
ATOM 680 N N . ILE A 1 85 ? 0.692 -1.231 -15.031 1.00 97.38 85 ILE A N 1
ATOM 681 C CA . ILE A 1 85 ? 1.107 -1.752 -13.721 1.00 97.38 85 ILE A CA 1
ATOM 682 C C . ILE A 1 85 ? 1.197 -0.611 -12.703 1.00 97.38 85 ILE A C 1
ATOM 684 O O . ILE A 1 85 ? 0.696 -0.750 -11.590 1.00 97.38 85 ILE A O 1
ATOM 688 N N . GLY A 1 86 ? 1.761 0.535 -13.089 1.00 96.06 86 GLY A N 1
ATOM 689 C CA . GLY A 1 86 ? 1.850 1.723 -12.242 1.00 96.06 86 GLY A CA 1
ATOM 690 C C . GLY A 1 86 ? 0.493 2.259 -11.803 1.00 96.06 86 GLY A C 1
ATOM 691 O O . GLY A 1 86 ? 0.294 2.482 -10.613 1.00 96.06 86 GLY A O 1
ATOM 692 N N . VAL A 1 87 ? -0.473 2.385 -12.716 1.00 96.81 87 VAL A N 1
ATOM 693 C CA . VAL A 1 87 ? -1.848 2.782 -12.362 1.00 96.81 87 VAL A CA 1
ATOM 694 C C . VAL A 1 87 ? -2.473 1.778 -11.392 1.00 96.81 87 VAL A C 1
ATOM 696 O O . VAL A 1 87 ? -3.068 2.170 -10.389 1.00 96.81 87 VAL A O 1
ATOM 699 N N . SER A 1 88 ? -2.293 0.481 -11.649 1.00 96.94 88 SER A N 1
ATOM 700 C CA . SER A 1 88 ? -2.798 -0.577 -10.765 1.00 96.94 88 SER A CA 1
ATOM 701 C C . SER A 1 88 ? -2.176 -0.493 -9.367 1.00 96.94 88 SER A C 1
ATOM 703 O O . SER A 1 88 ? -2.883 -0.614 -8.366 1.00 96.94 88 SER A O 1
ATOM 705 N N . LEU A 1 89 ? -0.870 -0.223 -9.289 1.00 96.56 89 LEU A N 1
ATOM 706 C CA . LEU A 1 89 ? -0.142 -0.040 -8.037 1.00 96.56 89 LEU A CA 1
ATOM 707 C C . LEU A 1 89 ? -0.607 1.202 -7.274 1.00 96.56 89 LEU A C 1
ATOM 709 O O . LEU A 1 89 ? -0.768 1.130 -6.060 1.00 96.56 89 LEU A O 1
ATOM 713 N N . MET A 1 90 ? -0.858 2.318 -7.961 1.00 95.62 90 MET A N 1
ATOM 714 C CA . MET A 1 90 ? -1.383 3.538 -7.341 1.00 95.62 90 MET A CA 1
ATOM 715 C C . MET A 1 90 ? -2.758 3.291 -6.710 1.00 95.62 90 MET A C 1
ATOM 717 O O . MET A 1 90 ? -2.955 3.601 -5.536 1.00 95.62 90 MET A O 1
ATOM 721 N N . LEU A 1 91 ? -3.683 2.662 -7.448 1.00 96.25 91 LEU A N 1
ATOM 722 C CA . LEU A 1 91 ? -5.019 2.323 -6.941 1.00 96.25 91 LEU A CA 1
ATOM 723 C C . LEU A 1 91 ? -4.950 1.363 -5.745 1.00 96.25 91 LEU A C 1
ATOM 725 O O . LEU A 1 91 ? -5.591 1.604 -4.719 1.00 96.25 91 LEU A O 1
ATOM 729 N N . ALA A 1 92 ? -4.145 0.303 -5.853 1.00 94.44 92 ALA A N 1
ATOM 730 C CA . ALA A 1 92 ? -3.936 -0.646 -4.764 1.00 94.44 92 ALA A CA 1
ATOM 731 C C . ALA A 1 92 ? -3.306 0.031 -3.537 1.00 94.44 92 ALA A C 1
ATOM 733 O O . ALA A 1 92 ? -3.750 -0.196 -2.414 1.00 94.44 92 ALA A O 1
ATOM 734 N N . GLY A 1 93 ? -2.314 0.900 -3.741 1.00 92.56 93 GLY A N 1
ATOM 735 C CA . GLY A 1 93 ? -1.639 1.639 -2.680 1.00 92.56 93 GLY A CA 1
ATOM 736 C C . GLY A 1 93 ? -2.581 2.559 -1.910 1.00 92.56 93 GLY A C 1
ATOM 737 O O . GLY A 1 93 ? -2.618 2.511 -0.681 1.00 92.56 93 GLY A O 1
ATOM 738 N N . THR A 1 94 ? -3.410 3.339 -2.609 1.00 94.81 94 THR A N 1
AT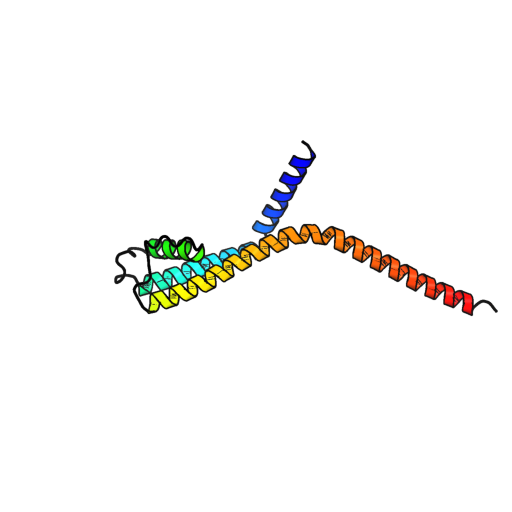OM 739 C CA . THR A 1 94 ? -4.413 4.200 -1.961 1.00 94.81 94 THR A CA 1
ATOM 740 C C . THR A 1 94 ? -5.447 3.384 -1.183 1.00 94.81 94 THR A C 1
ATOM 742 O O . THR A 1 94 ? -5.773 3.735 -0.048 1.00 94.81 94 THR A O 1
ATOM 745 N N . ALA A 1 95 ? -5.927 2.269 -1.744 1.00 94.12 95 ALA A N 1
ATOM 746 C CA . ALA A 1 95 ? -6.851 1.375 -1.046 1.00 94.12 95 ALA A CA 1
ATOM 747 C C . ALA A 1 95 ? -6.217 0.777 0.222 1.00 94.12 95 ALA A C 1
ATOM 749 O O . ALA A 1 95 ? -6.844 0.761 1.281 1.00 94.12 95 ALA A O 1
ATOM 750 N N . LEU A 1 96 ? -4.954 0.345 0.146 1.00 92.62 96 LEU A N 1
ATOM 751 C CA . LEU A 1 96 ? -4.208 -0.152 1.301 1.00 92.62 96 LEU A CA 1
ATOM 752 C C . LEU A 1 96 ? -4.062 0.927 2.375 1.00 92.62 96 LEU A C 1
ATOM 754 O O . LEU A 1 96 ? -4.336 0.644 3.539 1.00 92.62 96 LEU A O 1
ATOM 758 N N . LEU A 1 97 ? -3.683 2.158 2.020 1.00 92.12 97 LEU A N 1
ATOM 759 C CA . LEU A 1 97 ? -3.584 3.259 2.985 1.00 92.12 97 LEU A CA 1
ATOM 760 C C . LEU A 1 97 ? -4.926 3.523 3.682 1.00 92.12 97 LEU A C 1
ATOM 762 O O . LEU A 1 97 ? -4.959 3.628 4.907 1.00 92.12 97 LEU A O 1
ATOM 766 N N . ALA A 1 98 ? -6.036 3.529 2.937 1.00 93.44 98 ALA A N 1
ATOM 767 C CA . ALA A 1 98 ? -7.374 3.688 3.508 1.00 93.44 98 ALA A CA 1
ATOM 768 C C . ALA A 1 98 ? -7.728 2.568 4.504 1.00 93.44 98 ALA A C 1
ATOM 770 O O . ALA A 1 98 ? -8.278 2.843 5.572 1.00 93.44 98 ALA A O 1
ATOM 771 N N . LEU A 1 99 ? -7.369 1.315 4.199 1.00 92.69 99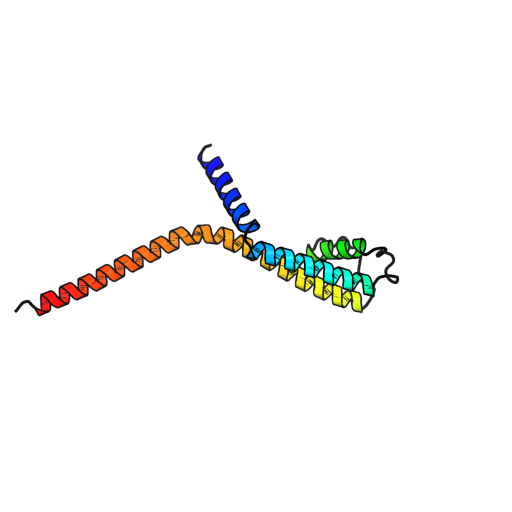 LEU A N 1
ATOM 772 C CA . LEU A 1 99 ? -7.571 0.184 5.111 1.00 92.69 99 LEU A CA 1
ATOM 773 C C . LEU A 1 99 ? -6.755 0.335 6.398 1.00 92.69 99 LEU A C 1
ATOM 775 O O . LEU A 1 99 ? -7.295 0.130 7.485 1.00 92.69 99 LEU A O 1
ATOM 779 N N . HIS A 1 100 ? -5.488 0.747 6.301 1.00 90.94 100 HIS A N 1
ATOM 780 C CA . HIS A 1 100 ? -4.668 1.011 7.486 1.00 90.94 100 HIS A CA 1
ATOM 781 C C . HIS A 1 100 ? -5.307 2.101 8.352 1.00 90.94 100 HIS A C 1
ATOM 783 O O . HIS A 1 100 ? -5.494 1.899 9.552 1.00 90.94 100 HIS A O 1
ATOM 789 N N . THR A 1 101 ? -5.713 3.224 7.750 1.00 91.94 101 THR A N 1
ATOM 790 C CA . THR A 1 101 ? -6.402 4.308 8.462 1.00 91.94 101 THR A CA 1
ATOM 791 C C . THR A 1 101 ? -7.692 3.827 9.125 1.00 91.94 101 THR A C 1
ATOM 793 O O . THR A 1 101 ? -7.933 4.162 10.282 1.00 91.94 101 THR A O 1
ATOM 796 N N . SER A 1 102 ? -8.494 3.005 8.441 1.00 92.38 102 SER A N 1
ATOM 797 C CA . SER A 1 102 ? -9.734 2.448 8.991 1.00 92.38 102 SER A CA 1
ATOM 798 C C . SER A 1 102 ? -9.486 1.586 10.229 1.00 92.38 102 SER A C 1
ATOM 800 O O . SER A 1 102 ? -10.226 1.695 11.203 1.00 92.38 102 SER A O 1
ATOM 802 N N . LEU A 1 103 ? -8.443 0.751 10.222 1.00 89.88 103 LEU A N 1
ATOM 803 C CA . LEU A 1 103 ? -8.103 -0.103 11.365 1.00 89.88 103 LEU A CA 1
ATOM 804 C C . LEU A 1 103 ? -7.667 0.724 12.581 1.00 89.88 103 LEU A C 1
ATOM 806 O O . LEU A 1 103 ? -8.073 0.436 13.708 1.00 89.88 103 LEU A O 1
ATOM 810 N N . PHE A 1 104 ? -6.884 1.784 12.361 1.00 87.06 104 PHE A N 1
ATOM 811 C CA . PHE A 1 104 ? -6.526 2.715 13.432 1.00 87.06 104 PHE A CA 1
ATOM 812 C C . PHE A 1 104 ? -7.743 3.487 13.955 1.00 87.06 104 PHE A C 1
ATOM 814 O O . PHE A 1 104 ? -7.895 3.641 15.167 1.00 87.06 104 PHE A O 1
ATOM 821 N N . ALA A 1 105 ? -8.627 3.939 13.064 1.00 88.94 105 ALA A N 1
ATOM 822 C CA . ALA A 1 105 ? -9.855 4.624 13.446 1.00 88.94 105 ALA A CA 1
ATOM 823 C C . ALA A 1 105 ? -10.769 3.716 14.280 1.00 88.94 105 ALA A C 1
ATOM 825 O O . ALA A 1 105 ? -11.267 4.146 15.316 1.00 88.94 105 ALA A O 1
ATOM 826 N N . GLU A 1 106 ? -10.941 2.448 13.894 1.00 87.31 106 GLU A N 1
ATOM 827 C CA . GLU A 1 106 ? -11.719 1.478 14.670 1.00 87.31 106 GLU A CA 1
ATOM 828 C C . GLU A 1 106 ? -11.135 1.281 16.076 1.00 87.31 106 GLU A C 1
ATOM 830 O O . GLU A 1 106 ? -11.879 1.257 17.058 1.00 87.31 106 GLU A O 1
ATOM 835 N N . ALA A 1 107 ? -9.809 1.177 16.192 1.00 84.38 107 ALA A N 1
ATOM 836 C CA . ALA A 1 107 ? -9.140 1.020 17.479 1.00 84.38 107 ALA A CA 1
ATOM 837 C C . ALA A 1 107 ? -9.379 2.208 18.421 1.00 84.38 107 ALA A C 1
ATOM 839 O O . ALA A 1 107 ? -9.623 2.006 19.611 1.00 84.38 107 ALA A O 1
ATOM 840 N N . LEU A 1 108 ? -9.347 3.430 17.885 1.00 83.62 108 LEU A N 1
ATOM 841 C CA . LEU A 1 108 ? -9.652 4.642 18.643 1.00 83.62 108 LEU A CA 1
ATOM 842 C C . LEU A 1 108 ? -11.138 4.702 19.010 1.00 83.62 108 LEU A C 1
ATOM 844 O O . LEU A 1 108 ? -11.478 4.862 20.178 1.00 83.62 108 LEU A O 1
ATOM 848 N N . LEU A 1 109 ? -12.034 4.489 18.046 1.00 85.00 109 LEU A N 1
ATOM 849 C CA . LEU A 1 109 ? -13.476 4.580 18.273 1.00 85.00 109 LEU A CA 1
ATOM 850 C C . LEU A 1 109 ? -13.995 3.508 19.238 1.00 85.00 109 LEU A C 1
ATOM 852 O O . LEU A 1 109 ? -14.905 3.781 20.020 1.00 85.00 109 LEU A O 1
ATOM 856 N N . ARG A 1 110 ? -13.423 2.294 19.248 1.00 78.44 110 ARG A N 1
ATOM 857 C CA . ARG A 1 110 ? -13.775 1.250 20.231 1.00 78.44 110 ARG A CA 1
ATOM 858 C C . ARG A 1 110 ? -13.675 1.755 21.674 1.00 78.44 110 ARG A C 1
ATOM 860 O O . ARG A 1 110 ? -14.445 1.291 22.514 1.00 78.44 110 ARG A O 1
ATOM 867 N N . GLN A 1 111 ? -12.781 2.704 21.960 1.00 69.25 111 GLN A N 1
ATOM 868 C CA . GLN A 1 111 ? -12.675 3.343 23.271 1.00 69.25 111 GLN A CA 1
ATOM 869 C C . GLN A 1 111 ? -13.928 4.165 23.612 1.00 69.25 111 GLN A C 1
ATOM 871 O O . GLN A 1 111 ? -14.453 4.041 24.720 1.00 69.25 111 GLN A O 1
ATOM 876 N N . ASP A 1 112 ? -14.437 4.939 22.655 1.00 72.88 112 ASP A N 1
ATOM 877 C CA . ASP A 1 112 ? -15.598 5.821 22.827 1.00 72.88 112 ASP A CA 1
ATOM 878 C C . ASP A 1 112 ? -16.938 5.058 22.789 1.00 72.88 112 ASP A C 1
ATOM 880 O O . ASP A 1 112 ? -17.941 5.494 23.364 1.00 72.88 112 ASP A O 1
ATOM 884 N N . TYR A 1 113 ? -16.968 3.868 22.175 1.00 69.12 113 TYR A N 1
ATOM 885 C CA . TYR A 1 113 ? -18.162 3.015 22.131 1.00 69.12 113 TYR A CA 1
ATOM 886 C C . TYR A 1 113 ? -18.467 2.290 23.455 1.00 69.12 113 TYR A C 1
ATOM 888 O O . TYR A 1 113 ? -19.636 2.020 23.741 1.00 69.12 113 TYR A O 1
ATOM 896 N N . LEU A 1 114 ? -17.467 1.956 24.284 1.00 75.38 114 LEU A N 1
ATOM 897 C CA . LEU A 1 114 ? -17.679 1.166 25.512 1.00 75.38 114 LEU A CA 1
ATOM 898 C C . LEU A 1 114 ? -18.548 1.861 26.584 1.00 75.38 114 LEU A C 1
ATOM 900 O O . LEU A 1 114 ? -19.426 1.187 27.134 1.00 75.38 114 LEU A O 1
ATOM 904 N N . PRO A 1 115 ? -18.368 3.160 26.898 1.00 77.25 115 PRO A N 1
ATOM 905 C CA . PRO A 1 115 ? -19.223 3.868 27.852 1.00 77.25 115 PRO A CA 1
ATOM 906 C C . PRO A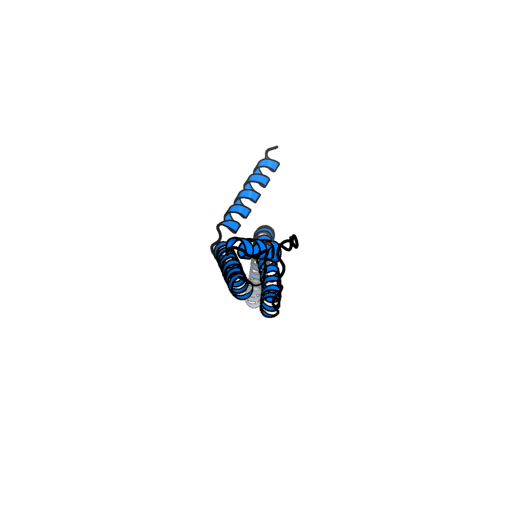 1 115 ? -20.664 3.980 27.345 1.00 77.25 115 PRO A C 1
ATOM 908 O O . PRO A 1 115 ? -21.605 3.633 28.056 1.00 77.25 115 PRO A O 1
ATOM 911 N N . THR A 1 116 ? -20.830 4.375 26.081 1.00 80.69 116 THR A N 1
ATOM 912 C CA . THR A 1 116 ? -22.137 4.567 25.436 1.00 80.69 116 THR A CA 1
ATOM 913 C C . THR A 1 116 ? -22.933 3.264 25.373 1.00 80.69 116 THR A C 1
ATOM 915 O O . THR A 1 116 ? -24.126 3.242 25.671 1.00 80.69 116 THR A O 1
ATOM 918 N N . ARG A 1 117 ? -22.268 2.140 25.068 1.00 81.69 117 ARG A N 1
ATOM 919 C CA . ARG A 1 117 ? -22.907 0.819 25.031 1.00 81.69 117 ARG A CA 1
ATOM 920 C C . ARG A 1 117 ? -23.415 0.375 26.404 1.00 81.69 117 ARG A C 1
ATOM 922 O O . ARG A 1 117 ? -24.478 -0.233 26.471 1.00 81.69 117 ARG A O 1
ATOM 929 N N . LYS A 1 118 ? -22.688 0.661 27.491 1.00 83.94 118 LYS A N 1
ATOM 930 C CA . LYS A 1 118 ? -23.142 0.329 28.855 1.00 83.94 118 LYS A CA 1
ATOM 931 C C . LYS A 1 118 ? -24.399 1.108 29.235 1.00 83.94 118 LYS A C 1
ATOM 933 O O . LYS A 1 118 ? -25.354 0.496 29.696 1.00 83.94 118 LYS A O 1
ATOM 938 N N . LEU A 1 119 ? -24.426 2.409 28.949 1.00 86.62 119 LEU A N 1
ATOM 939 C CA . LEU A 1 119 ? -25.591 3.260 29.207 1.00 86.62 119 LEU A CA 1
ATOM 940 C C . LEU A 1 119 ? -26.828 2.789 28.428 1.00 86.62 119 LEU A C 1
ATOM 942 O O . LEU A 1 119 ? -27.913 2.704 28.989 1.00 86.62 119 LEU A O 1
ATOM 946 N N . GLN A 1 120 ? -26.664 2.397 27.161 1.00 88.44 120 GLN A N 1
ATOM 947 C CA . GLN A 1 120 ? -27.764 1.845 26.359 1.00 88.44 120 GLN A CA 1
ATOM 948 C C . GLN A 1 120 ? -28.279 0.499 26.888 1.00 88.44 120 GLN A C 1
ATOM 950 O O . GLN A 1 120 ? -29.468 0.201 26.772 1.00 88.44 120 GLN A O 1
ATOM 955 N N . LEU A 1 121 ? -27.395 -0.340 27.438 1.00 90.44 121 LEU A N 1
ATOM 956 C CA . LEU A 1 121 ? -27.792 -1.601 28.065 1.00 90.44 121 LEU A CA 1
ATOM 957 C C . LEU A 1 121 ? -28.571 -1.350 29.358 1.00 90.44 121 LEU A C 1
ATOM 959 O O . LEU A 1 121 ? -29.587 -2.005 29.572 1.00 90.44 121 LEU A O 1
ATOM 963 N N . GLU A 1 122 ? -28.143 -0.385 30.174 1.00 93.00 122 GLU A N 1
ATOM 964 C CA . GLU A 1 122 ? -28.872 0.030 31.376 1.00 93.00 122 GLU A CA 1
ATOM 965 C C . GLU A 1 122 ? -30.234 0.641 31.030 1.00 93.00 122 GLU A C 1
ATOM 967 O O . GLU A 1 122 ? -31.236 0.247 31.620 1.00 93.00 122 GLU A O 1
ATOM 972 N N . GLU A 1 123 ? -30.315 1.516 30.023 1.00 93.81 123 GLU A N 1
ATOM 973 C CA . GLU A 1 123 ? -31.587 2.093 29.569 1.00 93.81 123 GLU A CA 1
ATOM 974 C C . GLU A 1 123 ? -32.561 1.005 29.090 1.00 93.81 123 GLU A C 1
ATOM 976 O O . GLU A 1 123 ? -33.738 1.013 29.457 1.00 93.81 123 GLU A O 1
ATOM 981 N N . LYS A 1 124 ? -32.070 0.024 28.315 1.00 93.88 124 LYS A N 1
ATOM 982 C CA . LYS A 1 124 ? -32.873 -1.139 27.909 1.00 93.88 124 LYS A CA 1
ATOM 983 C C . LYS A 1 124 ? -33.353 -1.945 29.112 1.00 93.88 124 LYS A C 1
ATOM 985 O O . LYS A 1 124 ? -34.518 -2.329 29.140 1.00 93.88 124 LYS A O 1
ATOM 990 N N . HIS A 1 125 ? -32.486 -2.184 30.093 1.00 94.75 125 HIS A N 1
ATOM 991 C CA . HIS A 1 125 ? -32.834 -2.950 31.290 1.00 94.75 125 HIS A CA 1
ATOM 992 C C . HIS A 1 125 ? -33.890 -2.228 32.138 1.00 94.75 125 HIS A C 1
ATOM 994 O O . HIS A 1 125 ? -34.837 -2.849 32.613 1.00 94.75 125 HIS A O 1
ATOM 1000 N N . ILE A 1 126 ? -33.769 -0.904 32.275 1.00 95.56 126 ILE A N 1
ATOM 1001 C CA . ILE A 1 126 ? -34.738 -0.065 32.984 1.00 95.56 126 ILE A CA 1
ATOM 1002 C C . ILE A 1 126 ? -36.092 -0.096 32.269 1.00 95.56 126 ILE A C 1
ATOM 1004 O O . ILE A 1 126 ? -37.103 -0.340 32.923 1.00 95.56 126 ILE A O 1
ATOM 1008 N N . LYS A 1 127 ? -36.131 0.076 30.939 1.00 95.44 127 LYS A N 1
ATOM 1009 C CA . LYS A 1 127 ? -37.385 -0.005 30.165 1.00 95.44 127 LYS A CA 1
ATOM 1010 C C . LYS A 1 127 ? -38.066 -1.365 30.304 1.00 95.44 127 LYS A C 1
ATOM 1012 O O . LYS A 1 127 ? -39.258 -1.410 30.578 1.00 95.44 127 LYS A O 1
ATOM 1017 N N . GLN A 1 128 ? -37.305 -2.455 30.213 1.00 96.12 128 GLN A N 1
ATOM 1018 C CA . GLN A 1 128 ? -37.834 -3.807 30.426 1.00 96.12 128 GLN A CA 1
ATOM 1019 C C . GLN A 1 128 ? -38.407 -3.995 31.837 1.00 96.12 128 GLN A C 1
ATOM 1021 O O . GLN A 1 128 ? -39.420 -4.667 32.014 1.00 96.12 128 GLN A O 1
ATOM 1026 N N . MET A 1 129 ? -37.776 -3.398 32.852 1.00 93.94 129 MET A N 1
ATOM 1027 C CA . MET A 1 129 ? -38.267 -3.454 34.228 1.00 93.94 129 MET A CA 1
ATOM 1028 C C . MET A 1 129 ? -39.560 -2.649 34.418 1.00 93.94 129 MET A C 1
ATOM 1030 O O . MET A 1 129 ? -40.443 -3.112 35.138 1.00 93.94 129 MET A O 1
ATOM 1034 N N . PHE A 1 130 ? -39.689 -1.491 33.760 1.00 94.56 130 PHE A N 1
ATOM 1035 C CA . PHE A 1 130 ? -40.932 -0.711 33.729 1.00 94.56 130 PHE A CA 1
ATOM 1036 C C . PHE A 1 130 ? -42.063 -1.476 33.035 1.00 94.56 130 PHE A C 1
ATOM 1038 O O . PHE A 1 130 ? -43.120 -1.640 33.634 1.00 94.56 130 PHE A O 1
ATOM 1045 N N . GLU A 1 131 ? -41.820 -2.039 31.848 1.00 95.62 131 GLU A N 1
ATOM 1046 C CA . GLU A 1 131 ? -42.814 -2.852 31.127 1.00 95.62 131 GLU A CA 1
ATOM 1047 C C . GLU A 1 131 ? -43.292 -4.045 31.970 1.00 95.62 131 GLU A C 1
ATOM 1049 O O . GLU A 1 131 ? -44.485 -4.334 32.043 1.00 95.62 131 GLU A O 1
ATOM 1054 N N . HIS A 1 132 ? -42.372 -4.718 32.669 1.00 94.94 132 HIS A N 1
ATOM 1055 C CA . HIS A 1 132 ? -42.726 -5.816 33.567 1.00 94.94 132 HIS A CA 1
ATOM 1056 C C . HIS A 1 132 ? -43.541 -5.361 34.792 1.00 94.94 132 HIS A C 1
ATOM 1058 O O . HIS A 1 132 ? -44.339 -6.137 35.328 1.00 94.94 132 HIS A O 1
ATOM 1064 N N . LEU A 1 133 ? -43.321 -4.135 35.276 1.00 94.12 133 LEU A N 1
ATOM 1065 C CA . LEU A 1 133 ? -44.075 -3.570 36.393 1.00 94.12 133 LEU A CA 1
ATOM 1066 C C . LEU A 1 133 ? -45.495 -3.200 35.963 1.00 94.12 133 LEU A C 1
ATOM 1068 O O . LEU A 1 133 ? -46.430 -3.574 36.668 1.00 94.12 133 LEU A O 1
ATOM 1072 N N . ASP A 1 134 ? -45.654 -2.561 34.804 1.00 94.75 134 ASP A N 1
ATOM 1073 C CA . ASP A 1 134 ? -46.964 -2.236 34.228 1.00 94.75 134 ASP A CA 1
ATOM 1074 C C . ASP A 1 134 ? -47.792 -3.512 34.020 1.00 94.75 134 ASP A C 1
ATOM 1076 O O . ASP A 1 134 ? -48.935 -3.604 34.461 1.00 94.75 134 ASP A O 1
ATOM 1080 N N . GLU A 1 135 ? -47.172 -4.576 33.500 1.00 95.31 135 GLU A N 1
ATOM 1081 C CA . GLU A 1 135 ? -47.837 -5.871 33.328 1.00 95.31 135 GLU A CA 1
ATOM 1082 C C . GLU A 1 135 ? -48.286 -6.501 34.665 1.00 95.31 135 GLU A C 1
ATOM 1084 O O . GLU A 1 135 ? -49.312 -7.188 34.751 1.00 95.31 135 GLU A O 1
ATOM 1089 N N . LYS A 1 136 ? -47.512 -6.295 35.740 1.00 92.06 136 LYS A N 1
ATOM 1090 C CA . LYS A 1 136 ? -47.869 -6.755 37.090 1.00 92.06 136 LYS A CA 1
ATOM 1091 C C . LYS A 1 136 ? -48.987 -5.921 37.703 1.00 92.06 136 LYS A C 1
ATOM 1093 O O . LYS A 1 136 ? -49.840 -6.503 38.376 1.00 92.06 136 LYS A O 1
ATOM 1098 N N . LEU A 1 137 ? -48.978 -4.608 37.492 1.00 91.75 137 LEU A N 1
ATOM 1099 C CA . LEU A 1 137 ? -50.021 -3.702 37.964 1.00 91.75 137 LEU A CA 1
ATOM 1100 C C . LEU A 1 137 ? -51.360 -4.041 37.301 1.00 91.75 137 LEU A C 1
ATOM 1102 O O . LEU A 1 137 ? -52.321 -4.296 38.025 1.00 91.75 137 LEU A O 1
ATOM 1106 N N . ASP A 1 138 ? -51.387 -4.226 35.979 1.00 93.31 138 ASP A N 1
ATOM 1107 C CA . ASP A 1 138 ? -52.585 -4.643 35.234 1.00 93.31 138 ASP A CA 1
ATOM 1108 C C . ASP A 1 138 ? -53.161 -5.972 35.749 1.00 93.31 138 ASP A C 1
ATOM 1110 O O . ASP A 1 138 ? -54.376 -6.146 35.888 1.00 93.31 138 ASP A O 1
ATOM 1114 N N . ARG A 1 139 ? -52.296 -6.944 36.077 1.00 92.44 139 ARG A N 1
ATOM 1115 C CA . ARG A 1 139 ? -52.742 -8.224 36.660 1.00 92.44 139 ARG A CA 1
ATOM 1116 C C . ARG A 1 139 ? -53.342 -8.072 38.053 1.00 92.44 139 ARG A C 1
ATOM 1118 O O . ARG A 1 139 ? -54.205 -8.877 38.408 1.00 92.44 139 ARG A O 1
ATOM 1125 N N . ILE A 1 140 ? -52.843 -7.134 38.856 1.00 90.25 140 ILE A N 1
ATOM 1126 C CA . ILE A 1 140 ? -53.358 -6.872 40.204 1.00 90.25 140 ILE A CA 1
ATOM 1127 C C . 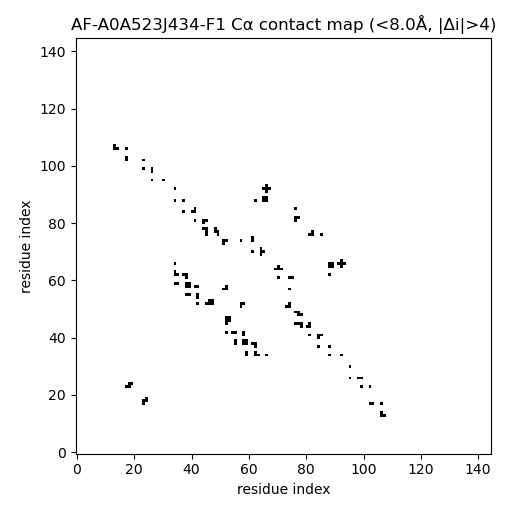ILE A 1 140 ? -54.683 -6.118 40.113 1.00 90.25 140 ILE A C 1
ATOM 1129 O O . ILE A 1 140 ? -55.637 -6.523 40.772 1.00 90.25 140 ILE A O 1
ATOM 1133 N N . GLU A 1 141 ? -54.771 -5.097 39.260 1.00 88.44 141 GLU A N 1
ATOM 1134 C CA . GLU A 1 141 ? -56.003 -4.341 39.019 1.00 88.44 141 GLU A CA 1
ATOM 1135 C C . GLU A 1 141 ? -57.129 -5.266 38.550 1.00 88.44 141 GLU A C 1
ATOM 1137 O O . GLU A 1 141 ? -58.214 -5.270 39.119 1.00 88.44 141 GLU A O 1
ATOM 1142 N N . LYS A 1 142 ? -56.833 -6.183 37.623 1.00 86.69 142 LYS A N 1
ATOM 1143 C CA . LYS A 1 142 ? -57.801 -7.175 37.133 1.00 86.69 142 LYS A CA 1
ATOM 1144 C C . LYS A 1 142 ? -58.198 -8.246 38.165 1.00 86.69 142 LYS A C 1
ATOM 1146 O O . LYS A 1 142 ? -59.132 -9.008 37.922 1.00 86.69 142 LYS A O 1
ATOM 1151 N N . LYS A 1 143 ? -57.470 -8.360 39.282 1.00 82.69 143 LYS A N 1
ATOM 1152 C CA . LYS A 1 143 ? -57.758 -9.284 40.395 1.00 82.69 143 LYS A CA 1
ATOM 1153 C C . LYS A 1 143 ? -58.454 -8.612 41.579 1.00 82.69 143 LYS A C 1
ATOM 1155 O O . LYS A 1 143 ? -58.882 -9.338 42.477 1.00 82.69 143 LYS A O 1
ATOM 1160 N N . MET A 1 144 ? -58.560 -7.283 41.603 1.00 58.22 144 MET A N 1
ATOM 1161 C CA . MET A 1 144 ? -59.396 -6.592 42.582 1.00 58.22 144 MET A CA 1
ATOM 1162 C C . MET A 1 144 ? -60.856 -6.606 42.097 1.00 58.22 144 MET A C 1
ATOM 1164 O O . MET A 1 144 ? -61.106 -6.157 40.979 1.00 58.22 144 MET A O 1
ATOM 1168 N N . PRO A 1 145 ? -61.794 -7.181 42.874 1.00 63.03 145 PRO A N 1
ATOM 1169 C CA . PRO A 1 145 ? -63.226 -7.118 42.584 1.00 63.03 145 PRO A CA 1
ATOM 1170 C C . PRO A 1 145 ? -63.806 -5.713 42.781 1.00 63.03 145 PRO A C 1
ATOM 1172 O O . PRO A 1 145 ? -63.258 -4.951 43.612 1.00 63.03 145 PRO A O 1
#